Protein AF-A0A6G1IAJ0-F1 (afdb_monomer_lite)

Sequence (146 aa):
MGMFEHKAAVNRATCKATSGAPRAWNRRELMYAANSYCDGLKGAPFDNCVFAGKSCPRNENGVTTTQNCGVGTGVFGFTVRGRRWVADTETGVVLGVFYFDYGPSSNLFLHEYFKIQAGTLAYIFAPMKNQPHAQVAASTFAQETK

InterPro domains:
  IPR058334 Domain of unknown function DUF8021 [PF26061] (26-126)

pLDDT: mean 73.28, std 19.29, range [35.78, 96.06]

Organism: NCBI:txid703511

Structure (mmCIF, N/CA/C/O backbone):
data_AF-A0A6G1IAJ0-F1
#
_entry.id   AF-A0A6G1IAJ0-F1
#
loop_
_atom_site.group_PDB
_atom_site.id
_atom_site.type_symbol
_atom_site.label_atom_id
_atom_site.label_alt_id
_atom_site.label_comp_id
_atom_site.label_asym_id
_atom_site.label_entity_id
_atom_site.label_seq_id
_atom_site.pdbx_PDB_ins_code
_atom_site.Cartn_x
_atom_site.Cartn_y
_atom_site.Cartn_z
_atom_site.occupancy
_atom_site.B_iso_or_equiv
_atom_site.auth_seq_id
_atom_site.auth_comp_id
_atom_site.auth_asym_id
_atom_site.auth_atom_id
_atom_site.pdbx_PDB_model_num
ATOM 1 N N . MET A 1 1 ? -10.762 -14.008 -9.576 1.00 35.78 1 MET A N 1
ATOM 2 C CA . MET A 1 1 ? -11.782 -12.991 -9.883 1.00 35.78 1 MET A CA 1
ATOM 3 C C . MET A 1 1 ? -11.636 -11.868 -8.878 1.00 35.78 1 MET A C 1
ATOM 5 O O . MET A 1 1 ? -11.828 -12.092 -7.687 1.00 35.78 1 MET A O 1
ATOM 9 N N . GLY A 1 2 ? -11.138 -10.719 -9.329 1.00 36.94 2 GLY A N 1
ATOM 10 C CA . GLY A 1 2 ? -10.978 -9.522 -8.503 1.00 36.94 2 GLY A CA 1
ATOM 11 C C . GLY A 1 2 ? -12.270 -8.706 -8.477 1.00 36.94 2 GLY A C 1
ATOM 12 O O . GLY A 1 2 ? -12.961 -8.607 -9.482 1.00 36.94 2 GLY A O 1
ATOM 13 N N . MET A 1 3 ? -12.581 -8.084 -7.340 1.00 42.06 3 MET A N 1
ATOM 14 C CA . MET A 1 3 ? -13.835 -7.354 -7.070 1.00 42.06 3 MET A CA 1
ATOM 15 C C . MET A 1 3 ? -14.072 -6.109 -7.964 1.00 42.06 3 MET A C 1
ATOM 17 O O . MET A 1 3 ? -15.098 -5.451 -7.838 1.00 42.06 3 MET A O 1
ATOM 21 N N . PHE A 1 4 ? -13.155 -5.797 -8.889 1.00 40.88 4 PHE A N 1
ATOM 22 C CA . PHE A 1 4 ? -13.173 -4.606 -9.749 1.00 40.88 4 PHE A CA 1
ATOM 23 C C . PHE A 1 4 ? -13.089 -4.919 -11.255 1.00 40.88 4 PHE A C 1
ATOM 25 O O . PHE A 1 4 ? -12.635 -4.086 -12.038 1.00 40.88 4 PHE A O 1
ATOM 32 N N . GLU A 1 5 ? -13.511 -6.107 -11.696 1.00 44.16 5 GLU A N 1
ATOM 33 C CA . GLU A 1 5 ? -13.442 -6.509 -13.115 1.00 44.16 5 GLU A CA 1
ATOM 34 C C . GLU A 1 5 ? -14.409 -5.741 -14.053 1.00 44.16 5 GLU A C 1
ATOM 36 O O . GLU A 1 5 ? -14.377 -5.935 -15.267 1.00 44.16 5 GLU A O 1
ATOM 41 N N . HIS A 1 6 ? -15.195 -4.782 -13.544 1.00 40.97 6 HIS A N 1
ATOM 42 C CA . HIS A 1 6 ? -16.073 -3.929 -14.353 1.00 40.97 6 HIS A CA 1
ATOM 43 C C . HIS A 1 6 ? -15.744 -2.437 -14.174 1.00 40.97 6 HIS A C 1
ATOM 45 O O . HIS A 1 6 ? -16.097 -1.827 -13.166 1.00 40.97 6 HIS A O 1
ATOM 51 N N . LYS A 1 7 ? -15.112 -1.825 -15.191 1.00 40.34 7 LYS A N 1
ATOM 52 C CA . LYS A 1 7 ? -14.724 -0.394 -15.225 1.00 40.34 7 LYS A CA 1
ATOM 53 C C . LYS A 1 7 ? -15.872 0.578 -14.898 1.00 40.34 7 LYS A C 1
ATOM 55 O O . LYS A 1 7 ? -15.615 1.657 -14.383 1.00 40.34 7 LYS A O 1
ATOM 60 N N . ALA A 1 8 ? -17.121 0.195 -15.168 1.00 40.59 8 ALA A N 1
ATOM 61 C CA . ALA A 1 8 ? -18.305 1.016 -14.910 1.00 40.59 8 ALA A CA 1
ATOM 62 C C . ALA A 1 8 ? -18.760 1.040 -13.432 1.00 40.59 8 ALA A C 1
ATOM 64 O O . ALA A 1 8 ? -19.583 1.874 -13.070 1.00 40.59 8 ALA A O 1
ATOM 65 N N . ALA A 1 9 ? -18.242 0.155 -12.570 1.00 41.03 9 ALA A N 1
ATOM 66 C CA . ALA A 1 9 ? -18.676 0.023 -11.172 1.00 41.03 9 ALA A CA 1
ATOM 67 C C . ALA A 1 9 ? -17.815 0.812 -10.160 1.00 41.03 9 ALA A C 1
ATOM 69 O O . ALA A 1 9 ? -18.101 0.819 -8.959 1.00 41.03 9 ALA A O 1
ATOM 70 N N . VAL A 1 10 ? -16.749 1.469 -10.623 1.00 41.59 10 VAL A N 1
ATOM 71 C CA . VAL A 1 10 ? -15.724 2.078 -9.769 1.00 41.59 10 VAL A CA 1
ATOM 72 C C . VAL A 1 10 ? -15.974 3.585 -9.650 1.00 41.59 10 VAL A C 1
ATOM 74 O O . VAL A 1 10 ? -15.588 4.357 -10.523 1.00 41.59 10 VAL A O 1
ATOM 77 N N . ASN A 1 11 ? -16.639 4.025 -8.577 1.00 41.12 11 ASN A N 1
ATOM 78 C CA . ASN A 1 11 ? -16.720 5.439 -8.206 1.00 41.12 11 ASN A CA 1
ATOM 79 C C . ASN A 1 11 ? -16.480 5.606 -6.692 1.00 41.12 11 ASN A C 1
ATOM 81 O O . ASN A 1 11 ? -16.681 4.684 -5.904 1.00 41.12 11 ASN A O 1
ATOM 85 N N . ARG A 1 12 ? -16.063 6.799 -6.242 1.00 40.88 12 ARG A N 1
ATOM 86 C CA . ARG A 1 12 ? -15.774 7.052 -4.812 1.00 40.88 12 ARG A CA 1
ATOM 87 C C . ARG A 1 12 ? -16.956 6.762 -3.871 1.00 40.88 12 ARG A C 1
ATOM 89 O O . ARG A 1 12 ? -16.734 6.546 -2.683 1.00 40.88 12 ARG A O 1
ATOM 96 N N . ALA A 1 13 ? -18.194 6.751 -4.373 1.00 43.62 13 ALA A N 1
ATOM 97 C CA . ALA A 1 13 ? -19.382 6.425 -3.589 1.00 43.62 13 ALA A CA 1
ATOM 98 C C . ALA A 1 13 ? -19.598 4.907 -3.421 1.00 43.62 13 ALA A C 1
ATOM 100 O O . ALA A 1 13 ? -20.079 4.504 -2.363 1.00 43.62 13 ALA A O 1
ATOM 101 N N . THR A 1 14 ? -19.197 4.072 -4.389 1.00 43.28 14 THR A N 1
ATOM 102 C CA . THR A 1 14 ? -19.158 2.601 -4.255 1.00 43.28 14 THR A CA 1
ATOM 103 C C . THR A 1 14 ? -17.946 2.129 -3.454 1.00 43.28 14 THR A C 1
ATOM 105 O O . THR A 1 14 ? -17.974 1.061 -2.853 1.00 43.28 14 THR A O 1
ATOM 108 N N . CYS A 1 15 ? -16.917 2.971 -3.345 1.00 41.97 15 CYS A N 1
ATOM 109 C CA . CYS A 1 15 ? -15.740 2.741 -2.515 1.00 41.97 15 CYS A CA 1
ATOM 110 C C . CYS A 1 15 ? -15.940 3.063 -1.017 1.00 41.97 15 CYS A C 1
ATOM 112 O O . CYS A 1 15 ? -14.991 2.954 -0.250 1.00 41.97 15 CYS A O 1
ATOM 114 N N . LYS A 1 16 ? -17.129 3.470 -0.556 1.00 45.66 16 LYS A N 1
ATOM 115 C CA . LYS A 1 16 ? -17.309 3.917 0.835 1.00 45.66 16 LYS A CA 1
ATOM 116 C C . LYS A 1 16 ? -16.956 2.823 1.845 1.00 45.66 16 LYS A C 1
ATOM 118 O O . LYS A 1 16 ? -17.668 1.833 1.980 1.00 45.66 16 LYS A O 1
ATOM 123 N N . ALA A 1 17 ? -15.930 3.088 2.647 1.00 46.94 17 ALA A N 1
ATOM 124 C CA . ALA A 1 17 ? -15.852 2.539 3.985 1.00 46.94 17 ALA A CA 1
ATOM 125 C C . ALA A 1 17 ? -17.055 3.055 4.781 1.00 46.94 17 ALA A C 1
ATOM 127 O O . ALA A 1 17 ? -17.139 4.228 5.149 1.00 46.94 17 ALA A O 1
ATOM 128 N N . THR A 1 18 ? -18.061 2.209 4.937 1.00 46.09 18 THR A N 1
ATOM 129 C CA . THR A 1 18 ? -19.313 2.553 5.602 1.00 46.09 18 THR A CA 1
ATOM 130 C C . THR A 1 18 ? -19.073 2.916 7.072 1.00 46.09 18 THR A C 1
ATOM 132 O O . THR A 1 18 ? -18.523 2.116 7.829 1.00 46.09 18 THR A O 1
ATOM 135 N N . SER A 1 19 ? -19.566 4.110 7.435 1.00 44.97 19 SER A N 1
ATOM 136 C CA . SER A 1 19 ? -19.609 4.784 8.746 1.00 44.97 19 SER A CA 1
ATOM 137 C C . SER A 1 19 ? -18.398 5.670 9.082 1.00 44.97 19 SER A C 1
ATOM 139 O O . SER A 1 19 ? -17.390 5.190 9.586 1.00 44.97 19 SER A O 1
ATOM 141 N N . GLY A 1 20 ? -18.526 6.989 8.896 1.00 47.03 20 GLY A N 1
ATOM 142 C CA . GLY A 1 20 ? -17.544 8.012 9.297 1.00 47.03 20 GLY A CA 1
ATOM 143 C C . GLY A 1 20 ? -17.336 8.191 10.812 1.00 47.03 20 GLY A C 1
ATOM 144 O O . GLY A 1 20 ? -16.919 9.264 11.233 1.00 47.03 20 GLY A O 1
ATOM 145 N N . ALA A 1 21 ? -17.630 7.176 11.629 1.00 46.12 21 ALA A N 1
ATOM 146 C CA . ALA A 1 21 ? -17.289 7.144 13.048 1.00 46.12 21 ALA A CA 1
ATOM 147 C C . ALA A 1 21 ? -15.940 6.416 13.223 1.00 46.12 21 ALA A C 1
ATOM 149 O O . ALA A 1 21 ? -15.770 5.336 12.646 1.00 46.12 21 ALA A O 1
ATOM 150 N N . PRO A 1 22 ? -14.984 6.953 14.006 1.00 52.41 22 PRO A N 1
ATOM 151 C CA . PRO A 1 22 ? -13.758 6.238 14.340 1.00 52.41 22 PRO A CA 1
ATOM 152 C C . PRO A 1 22 ? -14.094 4.914 15.035 1.00 52.41 22 PRO A C 1
ATOM 154 O O . PRO A 1 22 ? -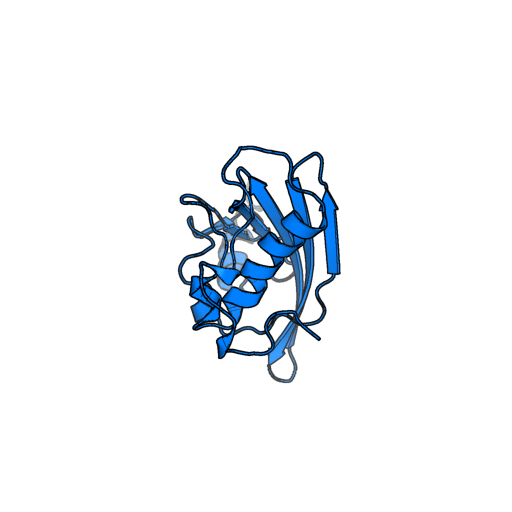14.627 4.897 16.141 1.00 52.41 22 PRO A O 1
ATOM 157 N N . ARG A 1 23 ? -13.796 3.797 14.375 1.00 65.06 23 ARG A N 1
ATOM 158 C CA . ARG A 1 23 ? -13.925 2.449 14.936 1.00 65.06 23 ARG A CA 1
ATOM 159 C C . ARG A 1 23 ? -12.803 1.561 14.427 1.00 65.06 23 ARG A C 1
ATOM 161 O O . ARG A 1 23 ? -12.231 1.830 13.369 1.00 65.06 23 ARG A O 1
ATOM 168 N N . ALA A 1 24 ? -12.538 0.478 15.148 1.00 63.81 24 ALA A N 1
ATOM 169 C CA . ALA A 1 24 ? -11.679 -0.580 14.644 1.00 63.81 24 ALA A CA 1
ATOM 170 C C . ALA A 1 24 ? -12.280 -1.176 13.361 1.00 63.81 24 ALA A C 1
ATOM 172 O O . ALA A 1 24 ? -13.493 -1.399 13.250 1.00 63.81 24 ALA A O 1
ATOM 173 N N . TRP A 1 25 ? -11.419 -1.391 12.373 1.00 75.56 25 TRP A N 1
ATOM 174 C CA . TRP A 1 25 ? -11.782 -2.033 11.119 1.00 75.56 25 TRP A CA 1
ATOM 175 C C . TRP A 1 25 ? -11.538 -3.529 11.225 1.00 75.56 25 TRP A C 1
ATOM 177 O O . TRP A 1 25 ? -10.520 -3.974 11.753 1.00 75.56 25 TRP A O 1
ATOM 187 N N . ASN A 1 26 ? -12.473 -4.317 10.707 1.00 81.44 26 ASN A N 1
ATOM 188 C CA . ASN A 1 26 ? -12.305 -5.759 10.663 1.00 81.44 26 ASN A CA 1
ATOM 189 C C . ASN A 1 26 ? -11.316 -6.159 9.555 1.00 81.44 26 ASN A C 1
ATOM 191 O O . ASN A 1 26 ? -10.968 -5.378 8.667 1.00 81.44 26 ASN A O 1
ATOM 195 N N . ARG A 1 27 ? -10.898 -7.429 9.570 1.00 86.56 27 ARG A N 1
ATOM 196 C CA . ARG A 1 27 ? -9.938 -7.984 8.607 1.00 86.56 27 ARG A CA 1
ATOM 197 C C . ARG A 1 27 ? -10.290 -7.687 7.144 1.00 86.56 27 ARG A C 1
ATOM 199 O O . ARG A 1 27 ? -9.397 -7.363 6.366 1.00 86.56 27 ARG A O 1
ATOM 206 N N . ARG A 1 28 ? -11.565 -7.806 6.752 1.00 86.25 28 ARG A N 1
ATOM 207 C CA . ARG A 1 28 ? -11.990 -7.584 5.359 1.00 86.25 28 ARG A CA 1
ATOM 208 C C . ARG A 1 28 ? -11.856 -6.120 4.965 1.00 86.25 28 ARG A C 1
ATOM 210 O O . ARG A 1 28 ? -11.407 -5.843 3.862 1.00 86.25 28 ARG A O 1
ATOM 2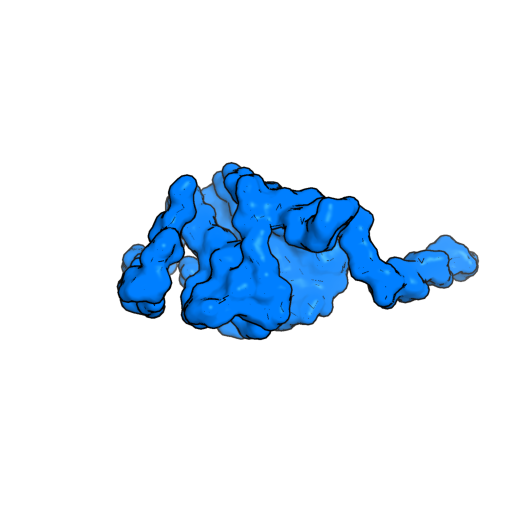17 N N . GLU A 1 29 ? -12.198 -5.207 5.864 1.00 84.75 29 GLU A N 1
ATOM 218 C CA . GLU A 1 29 ? -12.100 -3.763 5.636 1.00 84.75 29 GLU A CA 1
ATOM 219 C C . GLU A 1 29 ? -10.639 -3.316 5.510 1.00 84.75 29 GLU A C 1
ATOM 221 O O . GLU A 1 29 ? -10.289 -2.583 4.587 1.00 84.75 29 GLU A O 1
ATOM 226 N N . LEU A 1 30 ? -9.758 -3.824 6.378 1.00 86.62 30 LEU A N 1
ATOM 227 C CA . LEU A 1 30 ? -8.319 -3.559 6.297 1.00 86.62 30 LEU A CA 1
ATOM 228 C C . LEU A 1 30 ? -7.727 -4.066 4.977 1.00 86.62 30 LEU A C 1
ATOM 230 O O . LEU A 1 30 ? -7.028 -3.337 4.273 1.00 86.62 30 LEU A O 1
ATOM 234 N N . MET A 1 31 ? -8.053 -5.307 4.603 1.00 90.50 31 MET A N 1
ATOM 235 C CA . MET A 1 31 ? -7.630 -5.876 3.324 1.00 90.50 31 MET A CA 1
ATOM 236 C C . MET A 1 31 ? -8.208 -5.098 2.141 1.00 90.50 31 MET A C 1
ATOM 238 O O . MET A 1 31 ? -7.531 -4.948 1.129 1.00 90.50 31 MET A O 1
ATOM 242 N N . TYR A 1 32 ? -9.440 -4.601 2.238 1.00 88.25 32 TYR A N 1
ATOM 243 C CA . TYR A 1 32 ? -10.054 -3.780 1.199 1.00 88.25 32 TYR A CA 1
ATOM 244 C C . TYR A 1 32 ? -9.286 -2.466 0.995 1.00 88.25 32 TYR A C 1
ATOM 246 O O . TYR A 1 32 ? -8.949 -2.129 -0.141 1.00 88.25 32 TYR A O 1
ATOM 254 N N . ALA A 1 33 ? -8.902 -1.790 2.084 1.00 89.19 33 ALA A N 1
ATOM 255 C CA . ALA A 1 33 ? -8.049 -0.608 2.007 1.00 89.19 33 ALA A CA 1
ATOM 256 C C . ALA A 1 33 ? -6.687 -0.898 1.363 1.00 89.19 33 ALA A C 1
ATOM 258 O O . ALA A 1 33 ? -6.296 -0.201 0.428 1.00 89.19 33 ALA A O 1
ATOM 259 N N . ALA A 1 34 ? -5.995 -1.953 1.799 1.00 92.19 34 ALA A N 1
ATOM 260 C CA . ALA A 1 34 ? -4.705 -2.339 1.226 1.00 92.19 34 ALA A CA 1
ATOM 261 C C . ALA A 1 34 ? -4.812 -2.716 -0.266 1.00 92.19 34 ALA A C 1
ATOM 263 O O . ALA A 1 34 ? -3.987 -2.303 -1.078 1.00 92.19 34 ALA A O 1
ATOM 264 N N . ASN A 1 35 ? -5.870 -3.434 -0.663 1.00 90.94 35 ASN A N 1
ATOM 265 C CA . ASN A 1 35 ? -6.108 -3.771 -2.069 1.00 90.94 35 ASN A CA 1
ATOM 266 C C . ASN A 1 35 ? -6.319 -2.530 -2.942 1.00 90.94 35 ASN A C 1
ATOM 268 O O . ASN A 1 35 ? -5.861 -2.543 -4.082 1.00 90.94 35 ASN A O 1
ATOM 272 N N . SER A 1 36 ? -6.949 -1.469 -2.419 1.00 90.56 36 SER A N 1
ATOM 273 C CA . SER A 1 36 ? -7.161 -0.232 -3.183 1.00 90.56 36 SER A CA 1
ATOM 274 C C . SER A 1 36 ? -5.850 0.364 -3.703 1.00 90.56 36 SER A C 1
ATOM 276 O O . SER A 1 36 ? -5.804 0.798 -4.849 1.00 90.56 36 SER A O 1
ATOM 278 N N . TYR A 1 37 ? -4.768 0.305 -2.917 1.00 91.75 37 TYR A N 1
ATOM 279 C CA . TYR A 1 37 ? -3.442 0.751 -3.346 1.00 91.75 37 TYR A CA 1
ATOM 280 C C . TYR A 1 37 ? -2.914 -0.104 -4.500 1.00 91.75 37 TYR A C 1
ATOM 282 O O . TYR A 1 37 ? -2.560 0.417 -5.555 1.00 91.75 37 TYR A O 1
ATOM 290 N N . CYS A 1 38 ? -2.936 -1.430 -4.338 1.00 89.56 38 CYS A N 1
ATOM 291 C CA . CYS A 1 38 ? -2.486 -2.358 -5.375 1.00 89.56 38 CYS A CA 1
ATOM 292 C C . CYS A 1 38 ? -3.315 -2.265 -6.665 1.00 89.56 38 CYS A C 1
ATOM 294 O O . CYS A 1 38 ? -2.816 -2.574 -7.744 1.00 89.56 38 CYS A O 1
ATOM 296 N N . ASP A 1 39 ? -4.595 -1.904 -6.565 1.00 88.56 39 ASP A N 1
ATOM 297 C CA . ASP A 1 39 ? -5.443 -1.635 -7.724 1.00 88.56 39 ASP A CA 1
ATOM 298 C C . ASP A 1 39 ? -5.132 -0.279 -8.358 1.00 88.56 39 ASP A C 1
ATOM 300 O O . ASP A 1 39 ? -5.088 -0.200 -9.584 1.00 88.56 39 ASP A O 1
ATOM 304 N N . GLY A 1 40 ? -4.829 0.745 -7.559 1.00 87.94 40 GLY A N 1
ATOM 305 C CA . GLY A 1 40 ? -4.405 2.059 -8.042 1.00 87.94 40 GLY A CA 1
ATOM 306 C C . GLY A 1 40 ? -3.141 2.025 -8.902 1.00 87.94 40 GLY A C 1
ATOM 307 O O . GLY A 1 40 ? -3.043 2.781 -9.866 1.00 87.94 40 GLY A O 1
ATOM 308 N N . LEU A 1 41 ? -2.228 1.080 -8.641 1.00 86.56 41 LEU A N 1
ATOM 309 C CA . LEU A 1 41 ? -1.020 0.867 -9.455 1.00 86.56 41 LEU A CA 1
ATOM 310 C C . LEU A 1 41 ? -1.307 0.566 -10.936 1.00 86.56 41 LEU A C 1
ATOM 312 O O . LEU A 1 41 ? -0.433 0.771 -11.776 1.00 86.56 41 LEU A O 1
ATOM 316 N N . LYS A 1 42 ? -2.526 0.122 -11.273 1.00 84.94 42 LYS A N 1
ATOM 317 C CA . LYS A 1 42 ? -2.948 -0.151 -12.656 1.00 84.94 42 LYS A CA 1
ATOM 318 C C . LYS A 1 42 ? -3.105 1.114 -13.503 1.00 84.94 42 LYS A C 1
ATOM 320 O O . LYS A 1 42 ? -3.201 0.996 -14.722 1.00 84.94 42 LYS A O 1
ATOM 325 N N . GLY A 1 43 ? -3.178 2.293 -12.886 1.00 83.44 43 GLY A N 1
ATOM 326 C CA . GLY A 1 43 ? -3.492 3.536 -13.586 1.00 83.44 43 GLY A CA 1
ATOM 327 C C . GLY A 1 43 ? -4.974 3.887 -13.580 1.00 83.44 43 GLY A C 1
ATOM 328 O O . GLY A 1 43 ? -5.794 3.274 -12.889 1.00 83.44 43 GLY A O 1
ATOM 329 N N . ALA A 1 44 ? -5.318 4.903 -14.366 1.00 82.88 44 ALA A N 1
ATOM 330 C CA . ALA A 1 44 ? -6.679 5.402 -14.454 1.00 82.88 44 ALA A CA 1
ATOM 331 C C . ALA A 1 44 ? -7.678 4.308 -14.900 1.00 82.88 44 ALA A C 1
ATOM 333 O O . ALA A 1 44 ? -7.383 3.520 -15.806 1.00 82.88 44 ALA A O 1
ATOM 334 N N . PRO A 1 45 ? -8.888 4.253 -14.306 1.00 85.00 45 PRO A N 1
ATOM 335 C CA . PRO A 1 45 ? -9.415 5.163 -13.279 1.00 85.00 45 PRO A CA 1
ATOM 336 C C . PRO A 1 45 ? -9.140 4.715 -11.826 1.00 85.00 45 PRO A C 1
ATOM 338 O O . PRO A 1 45 ? -9.673 5.313 -10.890 1.00 85.00 45 PRO A O 1
ATOM 341 N N . PHE A 1 46 ? -8.395 3.625 -11.622 1.00 84.31 46 PHE A N 1
ATOM 342 C CA . PHE A 1 46 ? -8.260 2.955 -10.323 1.00 84.31 46 PHE A CA 1
ATOM 343 C C . PHE A 1 46 ? -7.424 3.757 -9.321 1.00 84.31 46 PHE A C 1
ATOM 345 O O . PHE A 1 46 ? -7.687 3.709 -8.120 1.00 84.31 46 PHE A O 1
ATOM 352 N N . ASP A 1 47 ? -6.453 4.520 -9.811 1.00 82.88 47 ASP A N 1
ATOM 353 C CA . ASP A 1 47 ? -5.612 5.435 -9.032 1.00 82.88 47 ASP A CA 1
ATOM 354 C C . ASP A 1 47 ? -6.426 6.457 -8.217 1.00 82.88 47 ASP A C 1
ATOM 356 O O . ASP A 1 47 ? -6.106 6.745 -7.065 1.00 82.88 47 ASP A O 1
ATOM 360 N N . ASN A 1 48 ? -7.560 6.923 -8.744 1.00 83.94 48 ASN A N 1
ATOM 361 C CA . ASN A 1 48 ? -8.470 7.837 -8.043 1.00 83.94 48 ASN A CA 1
ATOM 362 C C . ASN A 1 48 ? -9.248 7.201 -6.875 1.00 83.94 48 ASN A C 1
ATOM 364 O O . ASN A 1 48 ? -9.948 7.913 -6.137 1.00 83.94 48 ASN A O 1
ATOM 368 N N . CYS A 1 49 ? -9.148 5.879 -6.723 1.00 84.75 49 CYS A N 1
ATOM 369 C CA . CYS A 1 49 ? -9.890 5.079 -5.749 1.00 84.75 49 CYS A CA 1
ATOM 370 C C . CYS A 1 49 ? -9.015 4.541 -4.609 1.00 84.75 49 CYS A C 1
ATOM 372 O O . CYS A 1 49 ? -9.511 3.794 -3.767 1.00 84.75 49 CYS A O 1
ATOM 374 N N . VAL A 1 50 ? -7.737 4.926 -4.552 1.00 88.31 50 VAL A N 1
ATOM 375 C CA . VAL A 1 50 ? -6.846 4.578 -3.439 1.00 88.31 50 VAL A CA 1
ATOM 376 C C . VAL A 1 50 ? -7.320 5.275 -2.160 1.00 88.31 50 VAL A C 1
ATOM 378 O O . VAL A 1 50 ? -7.472 6.498 -2.132 1.00 88.31 50 VAL A O 1
ATOM 381 N N . PHE A 1 51 ? -7.505 4.523 -1.070 1.00 88.81 51 PHE A N 1
ATOM 382 C CA . PHE A 1 51 ? -7.902 5.074 0.235 1.00 88.81 51 PHE A CA 1
ATOM 383 C C . PHE A 1 51 ? -6.737 5.726 0.981 1.00 88.81 51 PHE A C 1
ATOM 385 O O . PHE A 1 51 ? -6.479 5.396 2.133 1.00 88.81 51 PHE A O 1
ATOM 392 N N . ALA A 1 52 ? -5.999 6.629 0.344 1.00 89.25 52 ALA A N 1
ATOM 393 C CA . ALA A 1 52 ? -4.883 7.310 0.988 1.00 89.25 52 ALA A CA 1
ATOM 394 C C . ALA A 1 52 ? -5.365 8.420 1.930 1.00 89.25 52 ALA A C 1
ATOM 396 O O . ALA A 1 52 ? -6.222 9.232 1.575 1.00 89.25 52 ALA A O 1
ATOM 397 N N . GLY A 1 53 ? -4.787 8.470 3.130 1.00 87.06 53 GLY A N 1
ATOM 398 C CA . GLY A 1 53 ? -4.907 9.622 4.014 1.00 87.06 53 GLY A CA 1
ATOM 399 C C . GLY A 1 53 ? -4.201 10.846 3.420 1.00 87.06 53 GLY A C 1
ATOM 400 O O . GLY A 1 53 ? -3.426 10.743 2.469 1.00 87.06 53 GLY A O 1
ATOM 401 N N . LYS A 1 54 ? -4.445 12.033 3.995 1.00 85.50 54 LYS A N 1
ATOM 402 C CA . LYS A 1 54 ? -3.792 13.283 3.547 1.00 85.50 54 LYS A CA 1
ATOM 403 C C . LYS A 1 54 ? -2.261 13.201 3.611 1.00 85.50 54 LYS A C 1
ATOM 405 O O . LYS A 1 54 ? -1.588 13.732 2.734 1.00 85.50 54 LYS A O 1
ATOM 410 N N . SER A 1 55 ? -1.750 12.540 4.649 1.00 88.19 55 SER A N 1
ATOM 411 C CA . SER A 1 55 ? -0.353 12.140 4.790 1.00 88.19 55 SER A CA 1
ATOM 412 C C . SER A 1 55 ? -0.316 10.618 4.784 1.00 88.19 55 SER A C 1
ATOM 414 O O . SER A 1 55 ? -0.969 9.985 5.614 1.00 88.19 55 SER A O 1
ATOM 416 N N . CYS A 1 56 ? 0.390 10.048 3.813 1.00 91.94 56 CYS A N 1
ATOM 417 C CA . CYS A 1 56 ? 0.591 8.611 3.699 1.00 91.94 56 CYS A CA 1
ATOM 418 C C . CYS A 1 56 ? 1.992 8.374 3.139 1.00 91.94 56 CYS A C 1
ATOM 420 O O . CYS A 1 56 ? 2.136 8.160 1.931 1.00 91.94 56 CYS A O 1
ATOM 422 N N . PRO A 1 57 ? 3.044 8.476 3.965 1.00 94.06 57 PRO A N 1
ATOM 423 C CA . PRO A 1 57 ? 4.381 8.220 3.481 1.00 94.06 57 PRO A CA 1
ATOM 424 C C . PRO A 1 57 ? 4.511 6.765 3.037 1.00 94.06 57 PRO A C 1
ATOM 426 O O . PRO A 1 57 ? 3.952 5.855 3.657 1.00 94.06 57 PRO A O 1
ATOM 429 N N . ARG A 1 58 ? 5.267 6.551 1.963 1.00 92.50 58 ARG A N 1
ATOM 430 C CA . ARG A 1 58 ? 5.701 5.222 1.545 1.00 92.50 58 ARG A CA 1
ATOM 431 C C . ARG A 1 58 ? 7.212 5.141 1.604 1.00 92.50 58 ARG A C 1
ATOM 433 O O . ARG A 1 58 ? 7.903 5.883 0.903 1.00 92.50 58 ARG A O 1
ATOM 440 N N . ASN A 1 59 ? 7.706 4.187 2.379 1.00 90.25 59 ASN A N 1
ATOM 441 C CA . ASN A 1 59 ? 9.128 3.939 2.527 1.00 90.25 59 ASN A CA 1
ATOM 442 C C . ASN A 1 59 ? 9.496 2.615 1.872 1.00 90.25 59 ASN A C 1
ATOM 444 O O . ASN A 1 59 ? 8.907 1.584 2.179 1.00 90.25 59 ASN A O 1
ATOM 448 N N . GLU A 1 60 ? 10.501 2.641 1.011 1.00 86.38 60 GLU A N 1
ATOM 449 C CA . GLU A 1 60 ? 11.118 1.454 0.432 1.00 86.38 60 GLU A CA 1
ATOM 450 C C . GLU A 1 60 ? 12.454 1.222 1.123 1.00 86.38 60 GLU A C 1
ATOM 452 O O . GLU A 1 60 ? 13.317 2.095 1.093 1.00 86.38 60 GLU A O 1
ATOM 457 N N . ASN A 1 61 ? 12.629 0.069 1.774 1.00 84.31 61 ASN A N 1
ATOM 458 C CA . ASN A 1 61 ? 13.897 -0.297 2.422 1.00 84.31 61 ASN A CA 1
ATOM 459 C C . ASN A 1 61 ? 14.500 0.799 3.332 1.00 84.31 61 ASN A C 1
ATOM 461 O O . ASN A 1 61 ? 15.712 0.968 3.405 1.00 84.31 61 ASN A O 1
ATOM 465 N N . GLY A 1 62 ? 13.643 1.561 4.017 1.00 84.00 62 GLY A N 1
ATOM 466 C CA . GLY A 1 62 ? 14.039 2.648 4.921 1.00 84.00 62 GLY A CA 1
ATOM 467 C C . GLY A 1 62 ? 14.111 4.034 4.271 1.00 84.00 62 GLY A C 1
ATOM 468 O O . GLY A 1 62 ? 14.194 5.025 4.990 1.00 84.00 62 GLY A O 1
ATOM 469 N N . VAL A 1 63 ? 13.994 4.133 2.945 1.00 84.94 63 VAL A N 1
ATOM 470 C CA . VAL A 1 63 ? 14.019 5.396 2.195 1.00 84.94 63 VAL A CA 1
ATOM 471 C C . VAL A 1 63 ? 12.601 5.838 1.849 1.00 84.94 63 VAL A C 1
ATOM 473 O O . VAL A 1 63 ? 11.844 5.102 1.220 1.00 84.94 63 VAL A O 1
ATOM 476 N N . THR A 1 64 ? 12.228 7.060 2.222 1.00 87.75 64 THR A N 1
ATOM 477 C CA . THR A 1 64 ? 10.925 7.628 1.856 1.00 87.75 64 THR A CA 1
ATOM 478 C C . THR A 1 64 ? 10.878 7.955 0.365 1.00 87.75 64 THR A C 1
ATOM 480 O O . THR A 1 64 ? 11.614 8.814 -0.111 1.00 87.75 64 THR A O 1
ATOM 483 N N . THR A 1 65 ? 9.987 7.292 -0.371 1.00 85.25 65 THR A N 1
ATOM 484 C CA . THR A 1 65 ? 9.822 7.457 -1.829 1.00 85.25 65 THR A CA 1
ATOM 485 C C . THR A 1 65 ? 8.702 8.422 -2.196 1.00 85.25 65 THR A C 1
ATOM 487 O O . THR A 1 65 ? 8.752 9.073 -3.234 1.00 85.25 65 THR A O 1
ATOM 490 N N . THR A 1 66 ? 7.695 8.555 -1.333 1.00 88.56 66 THR A N 1
ATOM 491 C CA . THR A 1 66 ? 6.640 9.567 -1.453 1.00 88.56 66 THR A CA 1
ATOM 492 C C . THR A 1 66 ? 6.084 9.907 -0.076 1.00 88.56 66 THR A C 1
ATOM 494 O O . THR A 1 66 ? 6.084 9.068 0.822 1.00 88.56 66 THR A O 1
ATOM 497 N N . GLN A 1 67 ? 5.592 11.136 0.085 1.00 91.00 67 GLN A N 1
ATOM 498 C CA . GLN A 1 67 ? 4.847 11.578 1.272 1.00 91.00 67 GLN A CA 1
ATOM 499 C C . GLN A 1 67 ? 3.341 11.289 1.160 1.00 91.00 67 GLN A C 1
ATOM 501 O O . GLN A 1 67 ? 2.602 11.391 2.141 1.00 91.00 67 GLN A O 1
ATOM 506 N N . ASN A 1 68 ? 2.872 10.936 -0.039 1.00 91.00 68 ASN A N 1
ATOM 507 C CA . ASN A 1 68 ? 1.477 10.620 -0.291 1.00 91.00 68 ASN A CA 1
ATOM 508 C C . ASN A 1 68 ? 1.361 9.402 -1.211 1.00 91.00 68 ASN A C 1
ATOM 510 O O . ASN A 1 68 ? 1.509 9.496 -2.428 1.00 91.00 68 ASN A O 1
ATOM 514 N N . CYS A 1 69 ? 1.058 8.260 -0.604 1.00 89.25 69 CYS A N 1
ATOM 515 C CA . CYS A 1 69 ? 0.926 6.976 -1.267 1.00 89.25 69 CYS A CA 1
ATOM 516 C C . CYS A 1 69 ? -0.284 6.873 -2.204 1.00 89.25 69 CYS A C 1
ATOM 518 O O . CYS A 1 69 ? -0.386 5.881 -2.908 1.00 89.25 69 CYS A O 1
ATOM 520 N N . GLY A 1 70 ? -1.217 7.830 -2.210 1.00 85.12 70 GLY A N 1
ATOM 521 C CA . GLY A 1 70 ? -2.332 7.846 -3.164 1.00 85.12 70 GLY A CA 1
ATOM 522 C C . GLY A 1 70 ? -2.006 8.595 -4.451 1.00 85.12 70 GLY A C 1
ATOM 523 O O . GLY A 1 70 ? -2.535 8.267 -5.510 1.00 85.12 70 GLY A O 1
ATOM 524 N N . VAL A 1 71 ? -1.114 9.584 -4.378 1.00 83.00 71 VAL A N 1
ATOM 525 C CA . VAL A 1 71 ? -0.775 10.459 -5.504 1.00 83.00 71 VAL A CA 1
ATOM 526 C C . VAL A 1 71 ? 0.236 9.775 -6.420 1.00 83.00 71 VAL A C 1
ATOM 528 O O . VAL A 1 71 ? 1.255 9.265 -5.965 1.00 83.00 71 VAL A O 1
ATOM 531 N N . GLY A 1 72 ? -0.037 9.773 -7.727 1.00 73.69 72 GLY A N 1
ATOM 532 C CA . GLY A 1 72 ? 0.891 9.251 -8.736 1.00 73.69 72 GLY A CA 1
ATOM 533 C C . GLY A 1 72 ? 1.013 7.724 -8.780 1.00 73.69 72 GLY A C 1
ATOM 534 O O . GLY A 1 72 ? 1.807 7.209 -9.561 1.00 73.69 72 GLY A O 1
ATOM 535 N N . THR A 1 73 ? 0.208 6.986 -8.007 1.00 78.25 73 THR A N 1
ATOM 536 C CA . THR A 1 73 ? 0.183 5.508 -8.030 1.00 78.25 73 THR A CA 1
ATOM 537 C C . THR A 1 73 ? -0.093 4.944 -9.417 1.00 78.25 73 THR A C 1
ATOM 539 O O . THR A 1 73 ? 0.476 3.926 -9.792 1.00 78.25 73 THR A O 1
ATOM 542 N N . GLY A 1 74 ? -0.904 5.635 -10.213 1.00 72.69 74 GLY A N 1
ATOM 543 C CA . GLY A 1 74 ? -1.247 5.201 -11.558 1.00 72.69 74 GLY A CA 1
ATOM 544 C C . GLY A 1 74 ? -0.124 5.277 -12.596 1.00 72.69 74 GLY A C 1
ATOM 545 O O . GLY A 1 74 ? -0.245 4.655 -13.648 1.00 72.69 74 GLY A O 1
ATOM 546 N N . VAL A 1 75 ? 0.967 6.004 -12.319 1.00 74.00 75 VAL A N 1
ATOM 547 C CA . VAL A 1 75 ? 2.069 6.230 -13.278 1.00 74.00 75 VAL A CA 1
ATOM 548 C C . VAL A 1 75 ? 2.822 4.937 -13.597 1.00 74.00 75 VAL A C 1
ATOM 550 O O . VAL A 1 75 ? 3.399 4.799 -14.672 1.00 74.00 75 VAL A O 1
ATOM 553 N N . PHE A 1 76 ? 2.791 3.970 -12.683 1.00 72.44 76 PHE A N 1
ATOM 554 C CA . PHE A 1 76 ? 3.524 2.720 -12.827 1.00 72.44 76 PHE A CA 1
ATOM 555 C C . PHE A 1 76 ? 2.892 1.746 -13.833 1.00 72.44 76 PHE A C 1
ATOM 557 O O . PHE A 1 76 ? 3.610 0.972 -14.461 1.00 72.44 76 PHE A O 1
ATOM 564 N N . GLY A 1 77 ? 1.563 1.761 -13.994 1.00 71.56 77 GLY A N 1
ATOM 565 C CA . GLY A 1 77 ? 0.855 0.856 -14.908 1.00 71.56 77 GLY A CA 1
ATOM 566 C C . GLY A 1 77 ? 0.999 -0.634 -14.561 1.00 71.56 77 GLY A C 1
ATOM 567 O O . GLY A 1 77 ? 0.865 -1.493 -15.434 1.00 71.56 77 GLY A O 1
ATOM 568 N N . PHE A 1 78 ? 1.287 -0.970 -13.300 1.00 76.44 78 PHE A N 1
ATOM 569 C CA . PHE A 1 78 ? 1.504 -2.349 -12.871 1.00 76.44 78 PHE A CA 1
ATOM 570 C C . PHE A 1 78 ? 0.202 -3.045 -12.496 1.00 76.44 78 PHE A C 1
ATOM 572 O O . PHE A 1 78 ? -0.642 -2.525 -11.768 1.00 76.44 78 PHE A O 1
ATOM 579 N N . THR A 1 79 ? 0.078 -4.301 -12.922 1.00 77.12 79 THR A N 1
ATOM 580 C CA . THR A 1 79 ? -0.969 -5.194 -12.426 1.00 77.12 79 THR A CA 1
ATOM 581 C C . THR A 1 79 ? -0.389 -6.126 -11.373 1.00 77.12 79 THR A C 1
ATOM 583 O O . THR A 1 79 ? 0.344 -7.056 -11.695 1.00 77.12 79 THR A O 1
ATOM 586 N N . VAL A 1 80 ? -0.770 -5.916 -10.113 1.00 78.69 80 VAL A N 1
ATOM 587 C CA . VAL A 1 80 ? -0.388 -6.810 -9.011 1.00 78.69 80 VAL A CA 1
ATOM 588 C C . VAL A 1 80 ? -1.196 -8.104 -9.084 1.00 78.69 80 VAL A C 1
ATOM 590 O O . VAL A 1 80 ? -2.403 -8.098 -8.805 1.00 78.69 80 VAL A O 1
ATOM 593 N N . ARG A 1 81 ? -0.544 -9.215 -9.438 1.00 73.06 81 ARG A N 1
ATOM 594 C CA . ARG A 1 81 ? -1.153 -10.553 -9.475 1.00 73.06 81 ARG A CA 1
ATOM 595 C C . ARG A 1 81 ? -0.884 -11.300 -8.163 1.00 73.06 81 ARG A C 1
ATOM 597 O O . ARG A 1 81 ? 0.047 -10.991 -7.429 1.00 73.06 81 ARG A O 1
ATOM 604 N N . GLY A 1 82 ? -1.745 -12.271 -7.840 1.00 76.31 82 GLY A N 1
ATOM 605 C CA . GLY A 1 82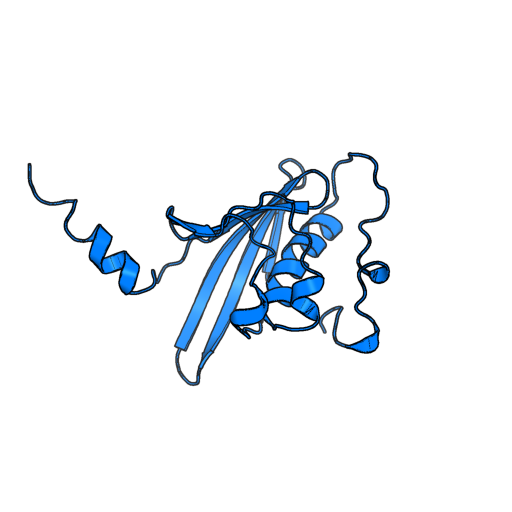 ? -1.480 -13.233 -6.760 1.00 76.31 82 GLY A CA 1
ATOM 606 C C . GLY A 1 82 ? -1.289 -12.633 -5.359 1.00 76.31 82 GLY A C 1
ATOM 607 O O . GLY A 1 82 ? -0.356 -13.009 -4.661 1.00 76.31 82 GLY A O 1
ATOM 608 N N . ARG A 1 83 ? -2.169 -11.720 -4.932 1.00 87.19 83 ARG A N 1
ATOM 609 C CA . ARG A 1 83 ? -2.077 -11.054 -3.619 1.00 87.19 83 ARG A CA 1
ATOM 610 C C . ARG A 1 83 ? -2.367 -12.032 -2.476 1.00 87.19 83 ARG A C 1
ATOM 612 O O . ARG A 1 83 ? -3.431 -12.658 -2.450 1.00 87.19 83 ARG A O 1
ATOM 619 N N . ARG A 1 84 ? -1.466 -12.125 -1.498 1.00 90.06 84 ARG A N 1
ATOM 620 C CA . ARG A 1 84 ? -1.713 -12.803 -0.215 1.00 90.06 84 ARG A CA 1
ATOM 621 C C . ARG A 1 84 ? -1.660 -11.787 0.913 1.00 90.06 84 ARG A C 1
ATOM 623 O O . ARG A 1 84 ? -0.841 -10.878 0.887 1.00 90.06 84 ARG A O 1
ATOM 630 N N . TRP A 1 85 ? -2.553 -11.948 1.884 1.00 91.94 85 TRP A N 1
ATOM 631 C CA . TRP A 1 85 ? -2.783 -10.952 2.921 1.00 91.94 85 TRP A CA 1
ATOM 632 C C . TRP A 1 85 ? -2.752 -11.579 4.309 1.00 91.94 85 TRP A C 1
ATOM 634 O O . TRP A 1 85 ? -3.474 -12.545 4.584 1.00 91.94 85 TRP A O 1
ATOM 644 N N . VAL A 1 86 ? -1.989 -10.964 5.203 1.00 94.69 86 VAL A N 1
ATOM 645 C CA . VAL A 1 86 ? -2.093 -11.152 6.649 1.00 94.69 86 VAL A CA 1
ATOM 646 C C . VAL A 1 86 ? -2.535 -9.818 7.229 1.00 94.69 86 VAL A C 1
ATOM 648 O O . VAL A 1 86 ? -1.896 -8.805 6.985 1.00 94.69 86 VAL A O 1
ATOM 651 N N . ALA A 1 87 ? -3.655 -9.798 7.945 1.00 92.06 87 ALA A N 1
ATOM 652 C CA . ALA A 1 87 ? -4.179 -8.582 8.553 1.00 92.06 87 ALA A CA 1
ATOM 653 C C . ALA A 1 87 ? -4.194 -8.743 10.069 1.00 92.06 87 ALA A C 1
ATOM 655 O O . ALA A 1 87 ? -4.810 -9.686 10.573 1.00 92.06 87 ALA A O 1
ATOM 656 N N . ASP A 1 88 ? -3.541 -7.810 10.746 1.00 90.75 88 ASP A N 1
ATOM 657 C CA . ASP A 1 88 ? -3.586 -7.608 12.182 1.00 90.75 88 ASP A CA 1
ATOM 658 C C . ASP A 1 88 ? -4.616 -6.509 12.476 1.00 90.75 88 ASP A C 1
ATOM 660 O O . ASP A 1 88 ? -4.419 -5.328 12.179 1.00 90.75 88 ASP A O 1
ATOM 664 N N . THR A 1 89 ? -5.760 -6.923 13.017 1.00 83.31 89 THR A N 1
ATOM 665 C CA . THR A 1 89 ? -6.870 -6.022 13.339 1.00 83.31 89 THR A CA 1
ATOM 666 C C . THR A 1 89 ? -6.649 -5.216 14.609 1.00 83.31 89 THR A C 1
ATOM 668 O O . THR A 1 89 ? -7.304 -4.193 14.774 1.00 83.31 89 THR A O 1
ATOM 671 N N . GLU A 1 90 ? -5.757 -5.660 15.496 1.00 82.75 90 GLU A N 1
ATOM 672 C CA . GLU A 1 90 ? -5.441 -4.946 16.733 1.00 82.75 90 GLU A CA 1
ATOM 673 C C . GLU A 1 90 ? -4.607 -3.707 16.417 1.00 82.75 90 GLU A C 1
ATOM 675 O O . GLU A 1 90 ? -4.926 -2.596 16.840 1.00 82.75 90 GLU A O 1
ATOM 680 N N . THR A 1 91 ? -3.582 -3.877 15.582 1.00 83.75 91 THR A N 1
ATOM 681 C CA . THR A 1 91 ? -2.716 -2.765 15.189 1.00 83.75 91 THR A CA 1
ATOM 682 C C . THR A 1 91 ? -3.193 -2.052 13.926 1.00 83.75 91 THR A C 1
ATOM 684 O O . THR A 1 91 ? -2.715 -0.956 13.636 1.00 83.75 91 THR A O 1
ATOM 687 N N . GLY A 1 92 ? -4.127 -2.612 13.155 1.00 85.62 92 GLY A N 1
ATOM 688 C CA . GLY A 1 92 ? -4.559 -2.040 11.874 1.00 85.62 92 GLY A CA 1
ATOM 689 C C . GLY A 1 92 ? -3.472 -2.111 10.798 1.00 85.62 92 GLY A C 1
ATOM 690 O O . GLY A 1 92 ? -3.388 -1.232 9.938 1.00 85.62 92 GLY A O 1
ATOM 691 N N . VAL A 1 93 ? -2.603 -3.120 10.874 1.00 93.00 93 VAL A N 1
ATOM 692 C CA . VAL A 1 93 ? -1.535 -3.371 9.901 1.00 93.00 93 VAL A CA 1
ATOM 693 C C . VAL A 1 93 ? -1.930 -4.531 8.998 1.00 93.00 93 VAL A C 1
ATOM 695 O O . VAL A 1 93 ? -2.432 -5.560 9.446 1.00 93.00 93 VAL A O 1
ATOM 698 N N . VAL A 1 94 ? -1.680 -4.383 7.703 1.00 95.88 94 VAL A N 1
ATOM 699 C CA . VAL A 1 94 ? -1.832 -5.457 6.723 1.00 95.88 94 VAL A CA 1
ATOM 700 C C . VAL A 1 94 ? -0.482 -5.722 6.082 1.00 95.88 94 VAL A C 1
ATOM 702 O O . VAL A 1 94 ? 0.106 -4.816 5.511 1.00 95.88 94 VAL A O 1
ATOM 705 N N . LEU A 1 95 ? -0.001 -6.958 6.140 1.00 95.56 95 LEU A N 1
ATOM 706 C CA . LEU A 1 95 ? 1.115 -7.428 5.331 1.00 95.56 95 LEU A CA 1
ATOM 707 C C . LEU A 1 95 ? 0.567 -8.003 4.023 1.00 95.56 95 LEU A C 1
ATOM 709 O O . LEU A 1 95 ? -0.198 -8.974 4.023 1.00 95.56 95 LEU A O 1
ATOM 713 N N . GLY A 1 96 ? 0.958 -7.386 2.916 1.00 93.12 96 GLY A N 1
ATOM 714 C CA . GLY A 1 96 ? 0.756 -7.886 1.568 1.00 93.12 96 GLY A CA 1
ATOM 715 C C . GLY A 1 96 ? 1.992 -8.607 1.065 1.00 93.12 96 GLY A C 1
ATOM 716 O O . GLY A 1 96 ? 3.108 -8.121 1.226 1.00 93.12 96 GLY A O 1
ATOM 717 N N . VAL A 1 97 ? 1.775 -9.759 0.442 1.00 90.06 97 VAL A N 1
ATOM 718 C CA . VAL A 1 97 ? 2.797 -10.503 -0.291 1.00 90.06 97 VAL A CA 1
ATOM 719 C C . VAL A 1 97 ? 2.362 -10.578 -1.742 1.00 90.06 97 VAL A C 1
ATOM 721 O O . VAL A 1 97 ? 1.229 -10.981 -2.040 1.00 90.06 97 VAL A O 1
ATOM 724 N N . PHE A 1 98 ? 3.250 -10.165 -2.634 1.00 84.50 98 PHE A N 1
ATOM 725 C CA . PHE A 1 98 ? 2.918 -9.908 -4.022 1.00 84.50 98 PHE A CA 1
ATOM 726 C C . PHE A 1 98 ? 3.918 -10.545 -4.969 1.00 84.50 98 PHE A C 1
ATOM 728 O O . PHE A 1 98 ? 5.117 -10.603 -4.694 1.00 84.50 98 PHE A O 1
ATOM 735 N N . TYR A 1 99 ? 3.404 -10.939 -6.128 1.00 75.88 99 TYR A N 1
ATOM 736 C CA . TYR A 1 99 ? 4.201 -11.366 -7.259 1.00 75.88 99 TYR A CA 1
ATOM 737 C C . TYR A 1 99 ? 3.905 -10.445 -8.443 1.00 75.88 99 TYR A C 1
ATOM 739 O O . TYR A 1 99 ? 2.759 -10.335 -8.891 1.00 75.88 99 TYR A O 1
ATOM 747 N N . PHE A 1 100 ? 4.935 -9.750 -8.909 1.00 70.69 100 PHE A N 1
ATOM 748 C CA . PHE A 1 100 ? 4.867 -8.844 -10.047 1.00 70.69 100 PHE A CA 1
ATOM 749 C C . PHE A 1 100 ? 5.590 -9.462 -11.233 1.00 70.69 100 PHE A C 1
ATOM 751 O O . PHE A 1 100 ? 6.756 -9.835 -11.115 1.00 70.69 100 PHE A O 1
ATOM 758 N N . ASP A 1 101 ? 4.918 -9.481 -12.379 1.00 65.75 101 ASP A N 1
ATOM 759 C CA . ASP A 1 101 ? 5.552 -9.716 -13.672 1.00 65.75 101 ASP A CA 1
ATOM 760 C C . ASP A 1 101 ? 6.026 -8.362 -14.214 1.00 65.75 101 ASP A C 1
ATOM 762 O O . ASP A 1 101 ? 5.218 -7.524 -14.621 1.00 65.75 101 ASP A O 1
ATOM 766 N N . TYR A 1 102 ? 7.336 -8.123 -14.181 1.00 66.06 102 TYR A N 1
ATOM 767 C CA . TYR A 1 102 ? 7.972 -6.909 -14.688 1.00 66.06 102 TYR A CA 1
ATOM 768 C C . TYR A 1 102 ? 8.638 -7.209 -16.040 1.00 66.06 102 TYR A C 1
ATOM 770 O O . TYR A 1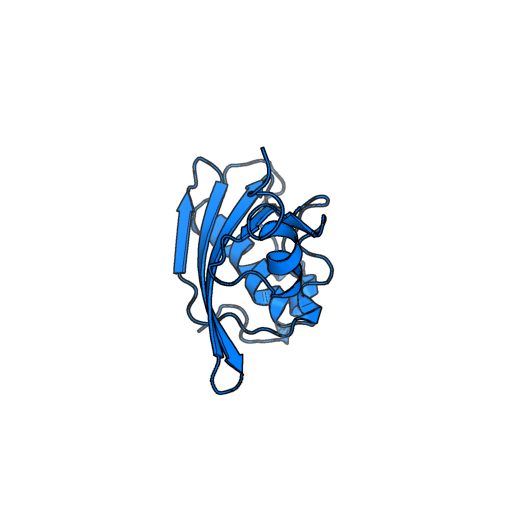 102 ? 9.856 -7.240 -16.177 1.00 66.06 102 TYR A O 1
ATOM 778 N N . GLY A 1 103 ? 7.822 -7.473 -17.062 1.00 60.78 103 GLY A N 1
ATOM 779 C CA . GLY A 1 103 ? 8.295 -7.816 -18.408 1.00 60.78 103 GLY A CA 1
ATOM 780 C C . GLY A 1 103 ? 8.548 -9.318 -18.632 1.00 60.78 103 GLY A C 1
ATOM 781 O O . GLY A 1 103 ? 8.264 -10.130 -17.756 1.00 60.78 103 GLY A O 1
ATOM 782 N N . PRO A 1 104 ? 9.053 -9.711 -19.820 1.00 62.12 104 PRO A N 1
ATOM 783 C CA . PRO A 1 104 ? 9.042 -11.105 -20.289 1.00 62.12 104 PRO A CA 1
ATOM 784 C C . PRO A 1 104 ? 9.873 -12.093 -19.457 1.00 62.12 104 PRO A C 1
ATOM 786 O O . PRO A 1 104 ? 9.615 -13.292 -19.515 1.00 62.12 104 PRO A O 1
ATOM 789 N N . SER A 1 105 ? 10.855 -11.599 -18.694 1.00 65.19 105 SER A N 1
ATOM 790 C CA . SER A 1 105 ? 11.838 -12.438 -17.989 1.00 65.19 105 SER A CA 1
ATOM 791 C C . SER A 1 105 ? 12.207 -11.935 -16.591 1.00 65.19 105 SER A C 1
ATOM 793 O O . SER A 1 105 ? 13.113 -12.490 -15.972 1.00 65.19 105 SER A O 1
ATOM 795 N N . SER A 1 106 ? 11.535 -10.900 -16.080 1.00 64.44 106 SER A N 1
ATOM 796 C CA . SER A 1 106 ? 11.827 -10.348 -14.754 1.00 64.44 106 SER A CA 1
ATOM 797 C C . SER A 1 106 ? 10.580 -10.419 -13.891 1.00 64.44 106 SER A C 1
ATOM 799 O O . SER A 1 106 ? 9.520 -9.920 -14.260 1.00 64.44 106 SER A O 1
ATOM 801 N N . ASN A 1 107 ? 10.716 -11.030 -12.720 1.00 66.69 107 ASN A N 1
ATOM 802 C CA . ASN A 1 107 ? 9.685 -11.020 -11.697 1.00 66.69 107 ASN A CA 1
ATOM 803 C C . ASN A 1 107 ? 10.211 -10.344 -10.436 1.00 66.69 107 ASN A C 1
ATOM 805 O O . ASN A 1 107 ? 11.411 -10.353 -10.153 1.00 66.69 107 ASN A O 1
ATOM 809 N N . LEU A 1 108 ? 9.297 -9.736 -9.691 1.00 73.38 108 LEU A N 1
ATOM 810 C CA . LEU A 1 108 ? 9.596 -9.150 -8.399 1.00 73.38 108 LEU A CA 1
ATOM 811 C C . LEU A 1 108 ? 8.646 -9.743 -7.368 1.00 73.38 108 LEU A C 1
ATOM 813 O O . LEU A 1 108 ? 7.424 -9.610 -7.462 1.00 73.38 108 LEU A O 1
ATOM 817 N N . PHE A 1 109 ? 9.231 -10.405 -6.378 1.00 76.88 109 PHE A N 1
ATOM 818 C CA . PHE A 1 109 ? 8.519 -10.817 -5.182 1.00 76.88 109 PHE A CA 1
ATOM 819 C C . PHE A 1 109 ? 8.743 -9.766 -4.107 1.00 76.88 109 PHE A C 1
ATOM 821 O O . PHE A 1 109 ? 9.888 -9.502 -3.727 1.00 76.88 109 PHE A O 1
ATOM 828 N N . LEU A 1 110 ? 7.662 -9.152 -3.637 1.00 80.12 110 LEU A N 1
ATOM 829 C CA . LEU A 1 110 ? 7.746 -8.087 -2.650 1.00 80.12 110 LEU A CA 1
ATOM 830 C C . LEU A 1 110 ? 6.725 -8.243 -1.539 1.00 80.12 110 LEU A C 1
ATOM 832 O O . LEU A 1 110 ? 5.646 -8.816 -1.711 1.00 80.12 110 LEU A O 1
ATOM 836 N N . HIS A 1 111 ? 7.122 -7.718 -0.390 1.00 88.25 111 HIS A N 1
ATOM 837 C CA . HIS A 1 111 ? 6.302 -7.620 0.794 1.00 88.25 111 HIS A CA 1
ATOM 838 C C . HIS A 1 111 ? 6.079 -6.139 1.051 1.00 88.25 111 HIS A C 1
ATOM 840 O O . HIS A 1 111 ? 7.030 -5.365 0.982 1.00 88.25 111 HIS A O 1
ATOM 846 N N . GLU A 1 112 ? 4.852 -5.742 1.361 1.00 91.56 112 GLU A N 1
ATOM 847 C CA . GLU A 1 112 ? 4.596 -4.398 1.874 1.00 91.56 112 GLU A CA 1
ATOM 848 C C . GLU A 1 112 ? 3.684 -4.464 3.091 1.00 91.56 112 GLU A C 1
ATOM 850 O O . GLU A 1 112 ? 2.713 -5.220 3.131 1.00 91.56 112 GLU A O 1
ATOM 855 N N . TYR A 1 113 ? 3.996 -3.646 4.086 1.00 95.19 113 TYR A N 1
ATOM 856 C CA . TYR A 1 113 ? 3.150 -3.386 5.234 1.00 95.19 113 TYR A CA 1
ATOM 857 C C . TYR A 1 113 ? 2.331 -2.130 4.967 1.00 95.19 113 TYR A C 1
ATOM 859 O O . TYR A 1 113 ? 2.884 -1.075 4.671 1.00 95.19 113 TYR A O 1
ATOM 867 N N . PHE A 1 114 ? 1.020 -2.231 5.133 1.00 96.06 114 PHE A N 1
ATOM 868 C CA . PHE A 1 114 ? 0.070 -1.136 5.018 1.00 96.06 114 PHE A CA 1
ATOM 869 C C . PHE A 1 114 ? -0.458 -0.822 6.407 1.00 96.06 114 PHE A C 1
ATOM 871 O O . PHE A 1 114 ? -1.098 -1.666 7.035 1.00 96.06 114 PHE A O 1
ATOM 878 N N . LYS A 1 115 ? -0.216 0.393 6.891 1.00 94.31 115 LYS A N 1
ATOM 879 C CA . LYS A 1 115 ? -0.862 0.898 8.099 1.00 94.31 115 LYS A CA 1
ATOM 880 C C . LYS A 1 115 ? -2.171 1.562 7.707 1.00 94.31 115 LYS A C 1
ATOM 882 O O . LYS A 1 115 ? -2.165 2.515 6.928 1.00 94.31 115 LYS A O 1
ATOM 887 N N . ILE A 1 116 ? -3.273 1.102 8.285 1.00 89.06 116 ILE A N 1
ATOM 888 C CA . ILE A 1 116 ? -4.583 1.731 8.145 1.00 89.06 116 ILE A CA 1
ATOM 889 C C . ILE A 1 116 ? -4.953 2.403 9.462 1.00 89.06 116 ILE A C 1
ATOM 891 O O . ILE A 1 116 ? -4.940 1.782 10.524 1.00 89.06 116 ILE A O 1
ATOM 895 N N . GLN A 1 117 ? -5.284 3.688 9.394 1.00 82.81 117 GLN A N 1
ATOM 896 C CA . GLN A 1 117 ? -5.753 4.480 10.528 1.00 82.81 117 GLN A CA 1
ATOM 897 C C . GLN A 1 117 ? -6.889 5.390 10.082 1.00 82.81 117 GLN A C 1
ATOM 899 O O . GLN A 1 117 ? -6.876 5.925 8.973 1.00 82.81 117 GLN A O 1
ATOM 904 N N . ALA A 1 118 ? -7.896 5.536 10.948 1.00 78.38 118 ALA A N 1
ATOM 905 C CA . ALA A 1 118 ? -9.094 6.333 10.670 1.00 78.38 118 ALA A CA 1
ATOM 906 C C . ALA A 1 118 ? -9.728 6.019 9.296 1.00 78.38 118 ALA A C 1
ATOM 908 O O . ALA A 1 118 ? -10.245 6.897 8.612 1.00 78.38 118 ALA A O 1
ATOM 909 N N . GLY A 1 119 ? -9.653 4.751 8.882 1.00 77.81 119 GLY A N 1
ATOM 910 C CA . GLY A 1 119 ? -10.214 4.266 7.628 1.00 77.81 119 GLY A CA 1
ATOM 911 C C . GLY A 1 119 ? -9.469 4.638 6.349 1.00 77.81 119 GLY A C 1
ATOM 912 O O . GLY A 1 119 ? -10.032 4.541 5.261 1.00 77.81 119 GLY A O 1
ATOM 913 N N . THR A 1 120 ? -8.207 5.045 6.465 1.00 87.44 120 THR A N 1
ATOM 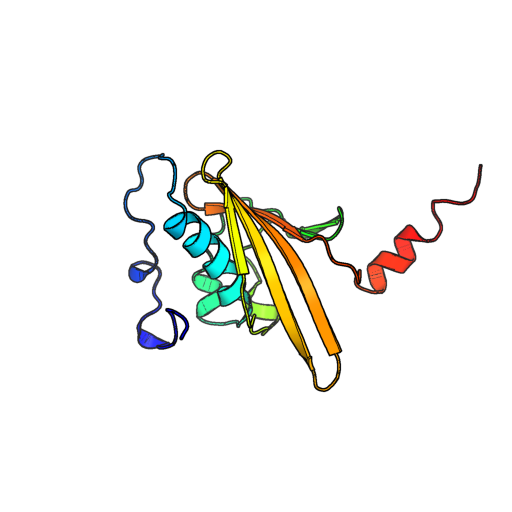914 C CA . THR A 1 120 ? -7.343 5.361 5.325 1.00 87.44 120 THR A CA 1
ATOM 915 C C . THR A 1 120 ? -5.951 4.768 5.512 1.00 87.44 120 THR A C 1
ATOM 917 O O . THR A 1 120 ? -5.529 4.500 6.637 1.00 87.44 120 THR A O 1
ATOM 920 N N . LEU A 1 121 ? -5.230 4.558 4.414 1.00 91.94 121 LEU A N 1
ATOM 921 C CA . LEU A 1 121 ? -3.804 4.262 4.412 1.00 91.94 121 LEU A CA 1
ATOM 922 C C . LEU A 1 121 ? -3.066 5.458 5.012 1.00 91.94 121 LEU A C 1
ATOM 924 O O . LEU A 1 121 ? -3.134 6.569 4.485 1.00 91.94 121 LEU A O 1
ATOM 928 N N . ALA A 1 122 ? -2.379 5.209 6.117 1.00 92.12 122 ALA A N 1
ATOM 929 C CA . ALA A 1 122 ? -1.595 6.198 6.840 1.00 92.12 122 ALA A CA 1
ATOM 930 C C . ALA A 1 122 ? -0.093 6.031 6.598 1.00 92.12 122 ALA A C 1
ATOM 932 O O . ALA A 1 122 ? 0.657 6.978 6.791 1.00 92.12 122 ALA A O 1
ATOM 933 N N . TYR A 1 123 ? 0.353 4.837 6.195 1.00 94.44 123 TYR A N 1
ATOM 934 C CA . TYR A 1 123 ? 1.757 4.551 5.909 1.00 94.44 123 TYR A CA 1
ATOM 935 C C . TYR A 1 123 ? 1.904 3.262 5.097 1.00 94.44 123 TYR A C 1
ATOM 937 O O . TYR A 1 123 ? 1.118 2.326 5.276 1.00 94.44 123 TYR A O 1
ATOM 945 N N . ILE A 1 124 ? 2.930 3.197 4.249 1.00 95.62 124 ILE A N 1
ATOM 946 C CA . ILE A 1 124 ? 3.348 1.972 3.561 1.00 95.62 124 ILE A CA 1
ATOM 947 C C . ILE A 1 124 ? 4.839 1.745 3.806 1.00 95.62 124 ILE A C 1
ATOM 949 O O . ILE A 1 124 ? 5.650 2.645 3.597 1.00 95.62 124 ILE A O 1
ATOM 953 N N . PHE A 1 125 ? 5.215 0.530 4.195 1.00 94.00 125 PHE A N 1
ATOM 954 C CA . PHE A 1 125 ? 6.610 0.104 4.252 1.00 94.00 125 PHE A CA 1
ATOM 955 C C . PHE A 1 125 ? 6.837 -1.085 3.333 1.00 94.00 125 PHE A C 1
ATOM 957 O O . PHE A 1 125 ? 6.274 -2.151 3.559 1.00 94.00 125 PHE A O 1
ATOM 964 N N . ALA A 1 126 ? 7.676 -0.908 2.323 1.00 89.50 126 ALA A N 1
ATOM 965 C CA . ALA A 1 126 ? 7.997 -1.900 1.311 1.00 89.50 126 ALA A CA 1
ATOM 966 C C . ALA A 1 126 ? 9.431 -2.425 1.504 1.00 89.50 126 ALA A C 1
ATOM 968 O O . ALA A 1 126 ? 10.385 -1.832 0.988 1.00 89.50 126 ALA A O 1
ATOM 969 N N . PRO A 1 127 ? 9.625 -3.516 2.265 1.00 84.56 127 PRO A N 1
ATOM 970 C CA . PRO A 1 127 ? 10.880 -4.256 2.264 1.00 84.56 127 PRO A CA 1
ATOM 971 C C . PRO A 1 127 ? 11.006 -5.110 0.995 1.00 84.56 127 PRO A C 1
ATOM 973 O O . PRO A 1 127 ? 10.241 -6.049 0.756 1.00 84.56 127 PRO A O 1
ATOM 976 N N . MET A 1 128 ? 12.010 -4.806 0.180 1.00 78.19 128 MET A N 1
ATOM 977 C CA . MET A 1 128 ? 12.243 -5.448 -1.113 1.00 78.19 128 MET A CA 1
ATOM 978 C C . MET A 1 128 ? 13.690 -5.917 -1.223 1.00 78.19 128 MET A C 1
ATOM 980 O O . MET A 1 128 ? 14.611 -5.164 -0.916 1.00 78.19 128 MET A O 1
ATOM 984 N N . LYS A 1 129 ? 13.894 -7.143 -1.727 1.00 68.50 129 LYS A N 1
ATOM 985 C CA . LYS A 1 129 ? 15.234 -7.718 -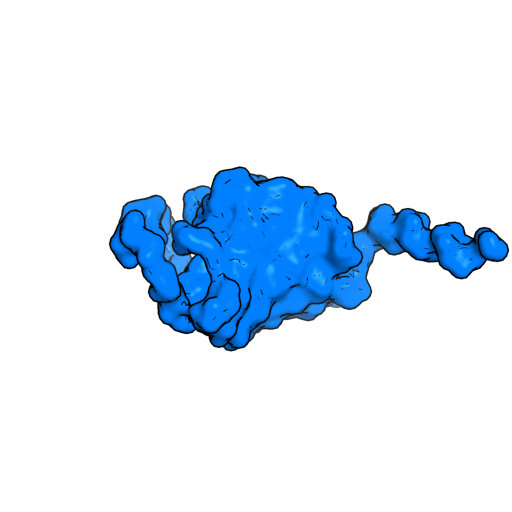1.944 1.00 68.50 129 LYS A CA 1
ATOM 986 C C . LYS A 1 129 ? 16.057 -6.921 -2.966 1.00 68.50 129 LYS A C 1
ATOM 988 O O . LYS A 1 129 ? 17.251 -6.740 -2.767 1.00 68.50 129 LYS A O 1
ATOM 993 N N . ASN A 1 130 ? 15.422 -6.449 -4.039 1.00 60.22 130 ASN A N 1
ATOM 994 C CA . ASN A 1 130 ? 16.074 -5.642 -5.066 1.00 60.22 130 ASN A CA 1
ATOM 995 C C . ASN A 1 130 ? 15.766 -4.168 -4.793 1.00 60.22 130 ASN A C 1
ATOM 997 O O . ASN A 1 130 ? 14.661 -3.704 -5.066 1.00 60.22 130 ASN A O 1
ATOM 1001 N N . GLN A 1 131 ? 16.728 -3.434 -4.239 1.00 54.91 131 GLN A N 1
ATOM 1002 C CA . GLN A 1 131 ? 16.681 -1.975 -4.289 1.00 54.91 131 GLN A CA 1
ATOM 1003 C C . GLN A 1 131 ? 16.843 -1.530 -5.755 1.00 54.91 131 GLN A C 1
ATOM 1005 O O . GLN A 1 131 ? 17.650 -2.128 -6.475 1.00 54.91 131 GLN A O 1
ATOM 1010 N N . PRO A 1 132 ? 16.119 -0.503 -6.233 1.00 49.72 132 PRO A N 1
ATOM 1011 C CA . PRO A 1 132 ? 16.420 0.111 -7.520 1.00 49.72 132 PRO A CA 1
ATOM 1012 C C . PRO A 1 132 ? 17.910 0.480 -7.566 1.00 49.72 132 PRO A C 1
ATOM 1014 O O . PRO A 1 132 ? 18.415 1.098 -6.630 1.00 49.72 132 PRO A O 1
ATOM 1017 N N . HIS A 1 133 ? 18.621 0.111 -8.636 1.00 44.34 133 HIS A N 1
ATOM 1018 C CA . HIS A 1 133 ? 20.080 0.289 -8.774 1.00 44.34 133 HIS A CA 1
ATOM 1019 C C . HIS A 1 133 ? 20.585 1.703 -8.406 1.00 44.34 133 HIS A C 1
ATOM 1021 O O . HIS A 1 133 ? 21.701 1.848 -7.914 1.00 44.34 133 HIS A O 1
ATOM 1027 N N . ALA A 1 134 ? 19.757 2.739 -8.584 1.00 47.53 134 ALA A N 1
ATOM 1028 C CA . ALA A 1 134 ? 20.077 4.119 -8.219 1.00 47.53 134 ALA A CA 1
ATOM 1029 C C . ALA A 1 134 ? 20.250 4.359 -6.699 1.00 47.53 134 ALA A C 1
ATOM 1031 O O . ALA A 1 134 ? 20.910 5.318 -6.315 1.00 47.53 134 ALA A O 1
ATOM 1032 N N . GLN A 1 135 ? 19.690 3.506 -5.834 1.00 48.44 135 GLN A N 1
ATOM 1033 C CA . GLN A 1 135 ? 19.789 3.613 -4.368 1.00 48.44 135 GLN A CA 1
ATOM 1034 C C . GLN A 1 135 ? 20.876 2.707 -3.766 1.00 48.44 135 GLN A C 1
ATOM 1036 O O . GLN A 1 135 ? 21.431 3.026 -2.713 1.00 48.44 135 GLN A O 1
ATOM 1041 N N . VAL A 1 136 ? 21.250 1.625 -4.460 1.00 46.38 136 VAL A N 1
ATOM 1042 C CA . VAL A 1 136 ? 22.363 0.749 -4.046 1.00 46.38 136 VAL A CA 1
ATOM 1043 C C . VAL A 1 136 ? 23.696 1.495 -4.145 1.00 46.38 136 VAL A C 1
ATOM 1045 O O . VAL A 1 136 ? 24.513 1.417 -3.234 1.00 46.38 136 VAL A O 1
ATOM 1048 N N . ALA A 1 137 ? 23.877 2.322 -5.182 1.00 41.75 137 ALA A N 1
ATOM 1049 C CA . ALA A 1 137 ? 25.092 3.122 -5.356 1.00 41.75 137 ALA A CA 1
ATOM 1050 C C . ALA A 1 137 ? 25.339 4.134 -4.215 1.00 41.75 137 ALA A C 1
ATOM 1052 O O . ALA A 1 137 ? 26.483 4.513 -3.975 1.00 41.75 137 ALA A O 1
ATOM 1053 N N . ALA A 1 138 ? 24.291 4.545 -3.492 1.00 43.19 138 ALA A N 1
ATOM 1054 C CA . ALA A 1 138 ? 24.403 5.464 -2.359 1.00 43.19 138 ALA A CA 1
ATOM 1055 C C . ALA A 1 138 ? 24.705 4.761 -1.020 1.00 43.19 138 ALA A C 1
ATOM 1057 O O . ALA A 1 138 ? 25.095 5.425 -0.064 1.00 43.19 138 ALA A O 1
ATOM 1058 N N . SER A 1 139 ? 24.536 3.437 -0.931 1.00 46.03 139 SER A N 1
ATOM 1059 C CA . SER A 1 139 ? 24.677 2.680 0.324 1.00 46.03 139 SER A CA 1
ATOM 1060 C C . SER A 1 139 ? 25.904 1.763 0.372 1.00 46.03 139 SER A C 1
ATOM 1062 O O . SER A 1 139 ? 26.325 1.389 1.463 1.00 46.03 139 SER A O 1
ATOM 1064 N N . THR A 1 140 ? 26.556 1.468 -0.758 1.00 40.59 140 THR A N 1
ATOM 1065 C CA . THR A 1 140 ? 27.745 0.591 -0.795 1.00 40.59 140 THR A CA 1
ATOM 1066 C C . THR A 1 140 ? 29.094 1.266 -0.505 1.00 40.59 140 THR A C 1
ATOM 1068 O O . THR A 1 140 ? 30.102 0.572 -0.509 1.00 40.59 140 THR A O 1
ATOM 1071 N N . PHE A 1 141 ? 29.152 2.572 -0.203 1.00 42.81 141 PHE A N 1
ATOM 1072 C CA . PHE A 1 141 ? 30.419 3.257 0.143 1.00 42.81 141 PHE A CA 1
ATOM 1073 C C . PHE A 1 141 ? 30.437 3.970 1.505 1.00 42.81 141 PHE A C 1
ATOM 1075 O O . PHE A 1 141 ? 31.444 4.574 1.857 1.00 42.81 141 PHE A O 1
ATOM 1082 N N . ALA A 1 142 ? 29.370 3.886 2.306 1.00 42.41 142 ALA A N 1
ATOM 1083 C CA . ALA A 1 142 ? 29.343 4.503 3.639 1.00 42.41 142 ALA A CA 1
ATOM 1084 C C . ALA A 1 142 ? 29.773 3.557 4.780 1.00 42.41 142 ALA A C 1
ATOM 1086 O O . ALA A 1 142 ? 29.771 3.974 5.935 1.00 42.41 142 ALA A O 1
ATOM 1087 N N . GLN A 1 143 ? 30.126 2.298 4.487 1.00 44.59 143 GLN A N 1
ATOM 1088 C CA . GLN A 1 143 ? 30.467 1.301 5.514 1.00 44.59 143 GLN A CA 1
ATOM 1089 C C . GLN A 1 143 ? 31.929 0.846 5.559 1.00 44.59 143 GLN A C 1
ATOM 1091 O O . GLN A 1 143 ? 32.249 -0.032 6.352 1.00 44.59 143 GLN A O 1
ATOM 1096 N N . GLU A 1 144 ? 32.841 1.481 4.823 1.00 44.50 144 GLU A N 1
ATOM 1097 C CA . GLU A 1 144 ? 34.277 1.239 5.008 1.00 44.50 144 GLU A CA 1
ATOM 1098 C C . GLU A 1 144 ? 35.080 2.539 4.954 1.00 44.50 144 GLU A C 1
ATOM 1100 O O . GLU A 1 144 ? 35.715 2.839 3.956 1.00 44.50 144 GLU A O 1
ATOM 1105 N N . THR A 1 145 ? 35.079 3.295 6.053 1.00 39.22 145 THR A N 1
ATOM 1106 C CA . THR A 1 145 ? 36.296 3.950 6.565 1.00 39.22 145 THR A CA 1
ATOM 1107 C C . THR A 1 145 ? 36.057 4.472 7.983 1.00 39.22 145 THR A C 1
ATOM 1109 O O . THR A 1 145 ? 35.419 5.506 8.142 1.00 39.22 145 THR A O 1
ATOM 1112 N N . LYS A 1 146 ? 36.654 3.752 8.944 1.00 37.47 146 LYS A N 1
ATOM 1113 C CA . LYS A 1 146 ? 37.105 4.147 10.296 1.00 37.47 146 LYS A CA 1
ATOM 1114 C C . LYS A 1 146 ? 36.096 4.713 11.295 1.00 37.47 146 LYS A C 1
ATOM 1116 O O . LYS A 1 146 ? 35.713 5.892 11.175 1.00 37.47 146 LYS A O 1
#

Radius of gyration: 16.33 Å; chains: 1; bounding box: 57×26×37 Å

Foldseek 3Di:
DDPPPDPVQDDLVSLDPPDLDFDQDDPVLLVSQVVLLLQLLLAPPSLVSRQWDPFEWEAEPNRTPDRTSSPPSRVNNWHWPDWDWDADRVQSKIKIWTWTDPDDPDIFTWIKIFHDGSSGGRYIYIYGPDDDPVVVVVVVPPPDDD

Secondary structure (DSSP, 8-state):
--TT--GGG--TTTT--S--S--PPPHHHHHHHHHHHHHHTT-TTGGGG--B-SSB-EEETTEEEESBTTTTGGGG----EEEEEEEETTTTEEEEEEEEE-SSS-EEEEEEEEEEETTEEEEEEE--SS--HHHHHHHSSSSS--